Protein AF-A0A7W7B2Q8-F1 (afdb_monomer_lite)

Secondary structure (DSSP, 8-state):
-HHHHTTSTT-TTS-S------HHHHHHHS---------SSBTTTTB--SEEEE-TTS-EEEE---BTTB--------TTSSHHHHHHHHHHHHT-

Sequence (96 aa):
MEAWLGSLPGQVYANVRQPLVHTLNLAHLMPLSSVWAGPARNAHLDGPPLLYAETSGSTPFRLSTHVGDVGHMLVVGPTGAGKSVLLALLALQFRR

Organism: NCBI:txid333708

Radius of gyration: 23.79 Å; chains: 1; bounding box: 53×22×58 Å

pLDDT: mean 84.06, std 13.4, range [56.34, 98.0]

InterPro domains:
  IPR027417 P-loop containing nucleoside triphosphate hydrolase [G3DSA:3.40.50.300] (47-96)
  IPR027417 P-loop containing nucleoside triphosphate hydrolase [SSF52540] (28-94)

Structure (m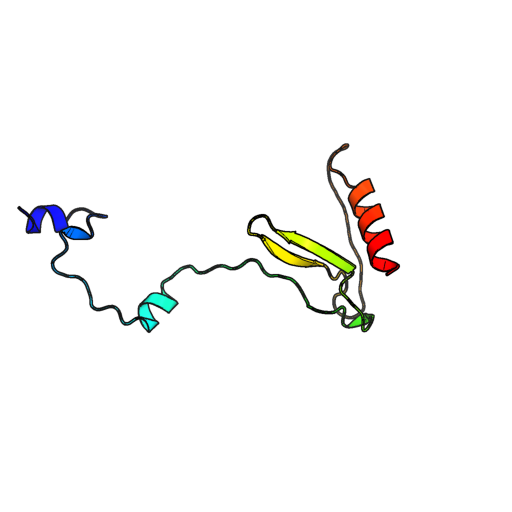mCIF, N/CA/C/O backbone):
data_AF-A0A7W7B2Q8-F1
#
_entry.id   AF-A0A7W7B2Q8-F1
#
loop_
_atom_site.group_PDB
_atom_site.id
_atom_site.type_symbol
_atom_site.label_atom_id
_atom_site.label_alt_id
_atom_site.label_comp_id
_atom_site.label_asym_id
_atom_site.label_entity_id
_atom_site.label_seq_id
_atom_site.pdbx_PDB_ins_code
_atom_site.Cartn_x
_atom_site.Cartn_y
_atom_site.Cartn_z
_atom_site.occupancy
_atom_site.B_iso_or_equiv
_atom_site.auth_seq_id
_atom_site.auth_comp_id
_atom_site.auth_asym_id
_atom_site.auth_atom_id
_atom_site.pdbx_PDB_model_num
ATOM 1 N N . MET A 1 1 ? 33.977 6.235 -44.181 1.00 61.28 1 MET A N 1
ATOM 2 C CA . MET A 1 1 ? 34.090 6.472 -42.726 1.00 61.28 1 MET A CA 1
ATOM 3 C C . MET A 1 1 ? 32.760 6.227 -42.023 1.00 61.28 1 MET A C 1
ATOM 5 O O . MET A 1 1 ? 32.719 5.382 -41.143 1.00 61.28 1 MET A O 1
ATOM 9 N N . GLU A 1 2 ? 31.661 6.846 -42.461 1.00 60.88 2 GLU A N 1
ATOM 10 C CA . GLU A 1 2 ? 30.338 6.635 -41.840 1.00 60.88 2 GLU A CA 1
ATOM 11 C C . GLU A 1 2 ? 29.819 5.192 -41.916 1.00 60.88 2 GLU A C 1
ATOM 13 O O . GLU A 1 2 ? 29.321 4.669 -40.928 1.00 60.88 2 GLU A O 1
ATOM 18 N N . ALA A 1 3 ? 30.050 4.487 -43.029 1.00 60.69 3 ALA A N 1
ATOM 19 C CA . ALA A 1 3 ? 29.686 3.070 -43.158 1.00 60.69 3 ALA A CA 1
ATOM 20 C C . ALA A 1 3 ? 30.415 2.136 -42.166 1.00 60.69 3 ALA A C 1
ATOM 22 O O . ALA A 1 3 ? 29.896 1.074 -41.836 1.00 60.69 3 ALA A O 1
ATOM 23 N N . TRP A 1 4 ? 31.605 2.522 -41.688 1.00 67.81 4 TRP A N 1
ATOM 24 C CA . TRP A 1 4 ? 32.332 1.789 -40.644 1.00 67.81 4 TRP A CA 1
ATOM 25 C C . TRP A 1 4 ? 31.819 2.155 -39.245 1.00 67.81 4 TRP A C 1
ATOM 27 O O . TRP A 1 4 ? 31.701 1.288 -38.392 1.00 67.81 4 TRP A O 1
ATOM 37 N N . LEU A 1 5 ? 31.441 3.416 -39.017 1.00 60.56 5 LEU A N 1
ATOM 38 C CA . LEU A 1 5 ? 30.841 3.847 -37.749 1.00 60.56 5 LEU A CA 1
ATOM 39 C C . LEU A 1 5 ? 29.448 3.235 -37.524 1.00 60.56 5 LEU A C 1
ATOM 41 O O . LEU A 1 5 ? 29.104 2.912 -36.391 1.00 60.56 5 LEU A O 1
ATOM 45 N N . GLY A 1 6 ? 28.669 3.024 -38.590 1.00 62.59 6 GLY A N 1
ATOM 46 C CA . GLY A 1 6 ? 27.340 2.407 -38.528 1.00 62.59 6 GLY A CA 1
ATOM 47 C C . GLY A 1 6 ? 27.325 0.894 -38.266 1.00 62.59 6 GLY A C 1
ATOM 48 O O . GLY A 1 6 ? 26.247 0.340 -38.064 1.00 62.59 6 GLY A O 1
ATOM 49 N N . SER A 1 7 ? 28.481 0.212 -38.265 1.00 67.62 7 SER A N 1
ATOM 50 C CA . SER A 1 7 ? 28.575 -1.212 -37.893 1.00 67.62 7 SER A CA 1
ATOM 51 C C . SER A 1 7 ? 28.807 -1.435 -36.393 1.00 67.62 7 SER A C 1
ATOM 53 O O . SER A 1 7 ? 28.728 -2.573 -35.926 1.00 67.62 7 SER A O 1
ATOM 55 N N . LEU A 1 8 ? 29.064 -0.367 -35.627 1.00 68.25 8 LEU A N 1
ATOM 56 C CA . LEU A 1 8 ? 29.251 -0.427 -34.180 1.00 68.25 8 LEU A CA 1
ATOM 57 C C . LEU A 1 8 ? 27.886 -0.446 -33.462 1.00 68.25 8 LEU A C 1
ATOM 59 O O . LEU A 1 8 ? 27.079 0.471 -33.659 1.00 68.25 8 LEU A O 1
ATOM 63 N N . PRO A 1 9 ? 27.608 -1.447 -32.602 1.00 56.81 9 PRO A N 1
ATOM 64 C CA . PRO A 1 9 ? 26.379 -1.489 -31.815 1.00 56.81 9 PRO A CA 1
ATOM 65 C C . PRO A 1 9 ? 26.211 -0.206 -30.990 1.00 56.81 9 PRO A C 1
ATOM 67 O O . PRO A 1 9 ? 27.112 0.184 -30.253 1.00 56.81 9 PRO A O 1
ATOM 70 N N . GLY A 1 10 ? 25.058 0.455 -31.117 1.00 63.34 10 GLY A N 1
ATOM 71 C CA . GLY A 1 10 ? 24.743 1.686 -30.382 1.00 63.34 10 GLY A CA 1
ATOM 72 C C . GLY A 1 10 ? 25.079 2.997 -31.102 1.00 63.34 10 GLY A C 1
ATOM 73 O O . GLY A 1 10 ? 24.679 4.050 -30.607 1.00 63.34 10 GLY A O 1
ATOM 74 N N . GLN A 1 11 ? 25.727 2.972 -32.278 1.00 61.78 11 GLN A N 1
ATOM 75 C CA . GLN A 1 11 ? 25.941 4.187 -33.075 1.00 61.78 11 GLN A CA 1
ATOM 76 C C . GLN A 1 11 ? 24.781 4.463 -34.050 1.00 61.78 11 GLN A C 1
ATOM 78 O O . GLN A 1 11 ? 24.821 4.158 -35.243 1.00 61.78 11 GLN A O 1
ATOM 83 N N . VAL A 1 12 ? 23.704 5.039 -33.518 1.00 60.75 12 VAL A N 1
ATOM 84 C CA . VAL A 1 12 ? 22.439 5.264 -34.243 1.00 60.75 12 VAL A CA 1
ATOM 85 C C . VAL A 1 12 ? 22.533 6.358 -35.316 1.00 60.75 12 VAL A C 1
ATOM 87 O O . VAL A 1 12 ? 21.725 6.371 -36.241 1.00 60.75 12 VAL A O 1
ATOM 90 N N . TYR A 1 13 ? 23.515 7.261 -35.213 1.00 60.69 13 TYR A N 1
ATOM 91 C CA . TYR A 1 13 ? 23.634 8.433 -36.090 1.00 60.69 13 TYR A CA 1
ATOM 92 C C . TYR A 1 13 ? 24.298 8.111 -37.439 1.00 60.69 13 TYR A C 1
ATOM 94 O O . TYR A 1 13 ? 24.009 8.759 -38.437 1.00 60.69 13 TYR A O 1
ATOM 102 N N . ALA A 1 14 ? 25.153 7.082 -37.485 1.00 58.97 14 ALA A N 1
ATOM 103 C CA . ALA A 1 14 ? 25.864 6.647 -38.694 1.00 58.97 14 ALA A CA 1
ATOM 104 C C . ALA A 1 14 ? 25.186 5.461 -39.415 1.00 58.97 14 ALA A C 1
ATOM 106 O O . ALA A 1 14 ? 25.702 4.945 -40.411 1.00 58.97 14 ALA A O 1
ATOM 107 N N . ASN A 1 15 ? 24.037 4.991 -38.915 1.00 56.41 15 ASN A N 1
ATOM 108 C CA . ASN A 1 15 ? 23.317 3.871 -39.509 1.00 56.41 15 ASN A CA 1
ATOM 109 C C . ASN A 1 15 ? 22.443 4.341 -40.684 1.00 56.41 15 ASN A C 1
ATOM 111 O O . ASN A 1 15 ? 21.295 4.742 -40.513 1.00 56.41 15 ASN A O 1
ATOM 115 N N . VAL A 1 16 ? 22.986 4.238 -41.899 1.00 56.34 16 VAL A N 1
ATOM 116 C CA . VAL A 1 16 ? 22.297 4.578 -43.161 1.00 56.34 16 VAL A 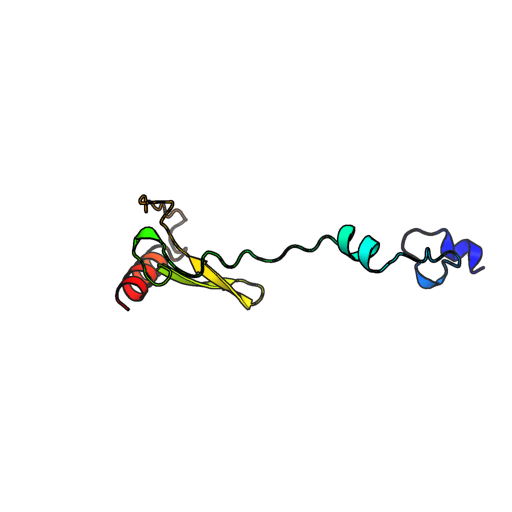CA 1
ATOM 117 C C . VAL A 1 16 ? 21.079 3.669 -43.426 1.00 56.34 16 VAL A C 1
ATOM 119 O O . VAL A 1 16 ? 20.208 4.008 -44.223 1.00 56.34 16 VAL A O 1
ATOM 122 N N . ARG A 1 17 ? 20.974 2.519 -42.741 1.00 57.31 17 ARG A N 1
ATOM 123 C CA . ARG A 1 17 ? 19.829 1.599 -42.814 1.00 57.31 17 ARG A CA 1
ATOM 124 C C . ARG A 1 17 ? 18.939 1.757 -41.586 1.00 57.31 17 ARG A C 1
ATOM 126 O O . ARG A 1 17 ? 18.761 0.801 -40.836 1.00 57.31 17 ARG A O 1
ATOM 133 N N . GLN A 1 18 ? 18.376 2.946 -41.374 1.00 61.72 18 GLN A N 1
ATOM 134 C CA . GLN A 1 18 ? 17.249 3.084 -40.452 1.00 61.72 18 GLN A CA 1
ATOM 135 C C . GLN A 1 18 ? 16.092 2.237 -41.006 1.00 61.72 18 GLN A C 1
ATOM 137 O O . GLN A 1 18 ? 15.559 2.572 -42.067 1.00 61.72 18 GLN A O 1
ATOM 142 N N . PRO A 1 19 ? 15.707 1.118 -40.364 1.00 61.16 19 PRO A N 1
ATOM 143 C CA . PRO A 1 19 ? 14.499 0.435 -40.776 1.00 61.16 19 PRO A CA 1
ATOM 144 C C . PRO A 1 19 ? 13.342 1.389 -40.491 1.00 61.16 19 PRO A C 1
ATOM 146 O O . PRO A 1 19 ? 13.221 1.903 -39.379 1.00 61.16 19 PRO A O 1
ATOM 149 N N . LEU A 1 20 ? 12.502 1.645 -41.493 1.00 68.12 20 LEU A N 1
ATOM 150 C CA . LEU A 1 20 ? 11.234 2.335 -41.284 1.00 68.12 20 LEU A CA 1
ATOM 151 C C . LEU A 1 20 ? 10.356 1.423 -40.418 1.00 68.12 20 LEU A C 1
ATOM 153 O O . LEU A 1 20 ? 9.637 0.560 -40.917 1.00 68.12 20 LEU A O 1
ATOM 157 N N . VAL A 1 21 ? 10.476 1.553 -39.099 1.00 73.62 21 VAL A N 1
ATOM 158 C CA . VAL A 1 21 ? 9.626 0.836 -38.153 1.00 73.62 21 VAL A CA 1
ATOM 159 C C . VAL A 1 21 ? 8.331 1.626 -38.038 1.00 73.62 21 VAL A C 1
ATOM 161 O O . VAL A 1 21 ? 8.332 2.777 -37.608 1.00 73.62 21 VAL A O 1
ATOM 164 N N . HIS A 1 22 ? 7.211 1.013 -38.422 1.00 84.31 22 HIS A N 1
ATOM 165 C CA . HIS A 1 22 ? 5.899 1.594 -38.155 1.00 84.31 22 HIS A CA 1
ATOM 166 C C . HIS A 1 22 ? 5.741 1.861 -36.657 1.00 84.31 22 HIS A C 1
ATOM 168 O O . HIS A 1 22 ? 6.080 1.007 -35.839 1.00 84.31 22 HIS A O 1
ATOM 174 N N . THR A 1 23 ? 5.155 3.003 -36.293 1.00 75.69 23 THR A N 1
ATOM 175 C CA . THR A 1 23 ? 4.916 3.386 -34.892 1.00 75.69 23 THR A CA 1
ATOM 176 C C . THR A 1 23 ? 4.188 2.293 -34.102 1.00 75.69 23 THR A C 1
ATOM 178 O O . THR A 1 23 ? 4.470 2.107 -32.926 1.00 75.69 23 THR A O 1
ATOM 181 N N . LEU A 1 24 ? 3.323 1.508 -34.756 1.00 79.44 24 LEU A N 1
ATOM 182 C CA . LEU A 1 24 ? 2.655 0.350 -34.154 1.00 79.44 24 LEU A CA 1
ATOM 183 C C . LEU A 1 24 ? 3.629 -0.787 -33.794 1.00 79.44 24 LEU A C 1
ATOM 185 O O . LEU A 1 24 ? 3.571 -1.331 -32.696 1.00 79.44 24 LEU A O 1
ATOM 189 N N . ASN A 1 25 ? 4.554 -1.120 -34.697 1.00 83.75 25 ASN A N 1
ATOM 190 C CA . ASN A 1 25 ? 5.580 -2.131 -34.439 1.00 83.75 25 ASN A CA 1
ATOM 191 C C . ASN A 1 25 ? 6.543 -1.662 -33.345 1.00 83.75 25 ASN A C 1
ATOM 193 O O . ASN A 1 25 ? 6.948 -2.456 -32.503 1.00 83.75 25 ASN A O 1
ATOM 197 N N . LEU A 1 26 ? 6.865 -0.366 -33.322 1.00 79.75 26 LEU A N 1
ATOM 198 C CA . LEU A 1 26 ? 7.654 0.231 -32.252 1.00 79.75 26 LEU A CA 1
ATOM 199 C C . LEU A 1 26 ? 6.920 0.132 -30.907 1.00 79.75 26 LEU A C 1
ATOM 201 O O . LEU A 1 26 ? 7.513 -0.324 -29.938 1.00 79.75 26 LEU A O 1
ATOM 205 N N . ALA A 1 27 ? 5.630 0.476 -30.856 1.00 80.50 27 ALA A N 1
ATOM 206 C CA . ALA A 1 27 ? 4.830 0.403 -29.634 1.00 80.50 27 ALA A CA 1
ATOM 207 C C . ALA A 1 27 ? 4.781 -1.014 -29.036 1.00 80.50 27 ALA A C 1
ATOM 209 O O . ALA A 1 27 ? 4.848 -1.158 -27.820 1.00 80.50 27 ALA A O 1
ATOM 210 N N . HIS A 1 28 ? 4.726 -2.058 -29.871 1.00 76.69 28 HIS A N 1
ATOM 211 C CA . HIS A 1 28 ? 4.756 -3.453 -29.410 1.00 76.69 28 HIS A CA 1
ATOM 212 C C . HIS A 1 28 ? 6.132 -3.924 -28.919 1.00 76.69 28 HIS A C 1
ATOM 214 O O . HIS A 1 28 ? 6.208 -4.868 -28.137 1.00 76.69 28 HIS A O 1
ATOM 220 N N . LEU A 1 29 ? 7.215 -3.300 -29.386 1.00 81.00 29 LEU A N 1
ATOM 221 C CA . LEU A 1 29 ? 8.582 -3.634 -28.979 1.00 81.00 29 LEU A CA 1
ATOM 222 C C . LEU A 1 29 ? 9.062 -2.808 -27.783 1.00 81.00 29 LEU A C 1
ATOM 224 O O . LEU A 1 29 ? 10.046 -3.177 -27.145 1.00 81.00 29 LEU A O 1
ATOM 228 N N . MET A 1 30 ? 8.402 -1.688 -27.482 1.00 79.12 30 MET A N 1
ATOM 229 C CA . MET A 1 30 ? 8.770 -0.844 -26.354 1.00 79.12 30 MET A CA 1
ATOM 230 C C . MET A 1 30 ? 8.393 -1.528 -25.034 1.00 79.12 30 MET A C 1
ATOM 232 O O . MET A 1 30 ? 7.212 -1.794 -24.798 1.00 79.12 30 MET A O 1
ATOM 236 N N . PRO A 1 31 ? 9.359 -1.770 -24.130 1.00 70.12 31 PRO A N 1
ATOM 237 C CA . PRO A 1 31 ? 9.064 -2.280 -22.802 1.00 70.12 31 PRO A CA 1
ATOM 238 C C . PRO A 1 31 ? 8.452 -1.153 -21.960 1.00 70.12 31 PRO A C 1
ATOM 240 O O . PRO A 1 31 ? 9.145 -0.440 -21.238 1.00 70.12 31 PRO A O 1
ATOM 243 N N . LEU A 1 32 ? 7.140 -0.958 -22.088 1.00 72.25 32 LEU A N 1
ATOM 244 C CA . LEU A 1 32 ? 6.380 -0.010 -21.283 1.00 72.25 32 LEU A CA 1
ATOM 245 C C . LEU A 1 32 ? 5.776 -0.745 -20.086 1.00 72.25 32 LEU A C 1
ATOM 247 O O . LEU A 1 32 ? 4.869 -1.560 -20.230 1.00 72.25 32 LEU A O 1
ATOM 251 N N . SER A 1 33 ? 6.261 -0.433 -18.890 1.00 73.94 33 SER A N 1
ATOM 252 C CA . SER A 1 33 ? 5.633 -0.832 -17.630 1.00 73.94 33 SER A CA 1
ATOM 253 C C . SER A 1 33 ? 5.132 0.412 -16.909 1.00 73.94 33 SER A C 1
ATOM 255 O O . SER A 1 33 ? 5.886 1.372 -16.755 1.00 73.94 33 SER A O 1
ATOM 257 N N . SER A 1 34 ? 3.889 0.394 -16.434 1.00 71.50 34 SER A N 1
ATOM 258 C CA . SER A 1 34 ? 3.375 1.413 -15.515 1.00 71.50 34 SER A CA 1
ATOM 259 C C . SER A 1 34 ? 3.107 0.795 -14.150 1.00 71.50 34 SER A C 1
ATOM 261 O O . SER A 1 34 ? 2.843 -0.405 -14.034 1.00 71.50 34 SER A O 1
ATOM 263 N N . VAL A 1 35 ? 3.200 1.613 -13.103 1.00 78.00 35 VAL A N 1
ATOM 264 C CA . VAL A 1 35 ? 2.849 1.176 -11.753 1.00 78.00 35 VAL A CA 1
ATOM 265 C C . VAL A 1 35 ? 1.342 0.950 -11.701 1.00 78.00 35 VAL A C 1
ATOM 267 O O . VAL A 1 35 ? 0.557 1.855 -11.990 1.00 78.00 35 VAL A O 1
ATOM 270 N N . TRP A 1 36 ? 0.924 -0.258 -11.324 1.00 83.19 36 TRP A N 1
ATOM 271 C CA . TRP A 1 36 ? -0.489 -0.545 -11.118 1.00 83.19 36 TRP A CA 1
ATOM 272 C C . TRP A 1 36 ? -1.024 0.278 -9.941 1.00 83.19 36 TRP A C 1
ATOM 274 O O . TRP A 1 36 ? -0.597 0.116 -8.800 1.00 83.19 36 TRP A O 1
ATOM 284 N N . ALA A 1 37 ? -1.979 1.164 -10.224 1.00 88.12 37 ALA A N 1
ATOM 285 C CA . ALA A 1 37 ? -2.534 2.111 -9.258 1.00 88.12 37 ALA A CA 1
ATOM 286 C C . ALA A 1 37 ? -3.507 1.486 -8.237 1.00 88.12 37 ALA A C 1
ATOM 288 O O . ALA A 1 37 ? -3.995 2.198 -7.358 1.00 88.12 37 ALA A O 1
ATOM 289 N N . GLY A 1 38 ? -3.815 0.190 -8.356 1.00 91.31 38 GLY A N 1
ATOM 290 C CA . GLY A 1 38 ? -4.814 -0.499 -7.536 1.00 91.31 38 GLY A CA 1
ATOM 291 C C . GLY A 1 38 ? -6.271 -0.182 -7.920 1.00 91.31 38 GLY A C 1
ATOM 292 O O . GLY A 1 38 ? -6.530 0.671 -8.777 1.00 91.31 38 GLY A O 1
ATOM 293 N N . PRO A 1 39 ? -7.251 -0.878 -7.316 1.00 91.75 39 PRO A N 1
ATOM 294 C CA . PRO A 1 39 ? -8.668 -0.698 -7.625 1.00 91.75 39 PRO A CA 1
ATOM 295 C C . PRO A 1 39 ? -9.194 0.666 -7.153 1.00 91.75 39 PRO A C 1
ATOM 297 O O . PRO A 1 39 ? -8.822 1.176 -6.096 1.00 91.75 39 PRO A O 1
ATOM 300 N N . ALA A 1 40 ? -10.101 1.259 -7.935 1.00 92.19 40 ALA A N 1
ATOM 301 C CA . ALA A 1 40 ? -10.667 2.579 -7.644 1.00 92.19 40 ALA A CA 1
ATOM 302 C C . ALA A 1 40 ? -11.640 2.592 -6.450 1.00 92.19 40 ALA A C 1
ATOM 304 O O . ALA A 1 40 ? -11.823 3.641 -5.834 1.00 92.19 40 ALA A O 1
ATOM 305 N N . ARG A 1 41 ? -12.256 1.446 -6.134 1.00 93.75 41 ARG A N 1
ATOM 306 C CA . ARG A 1 41 ? -13.224 1.240 -5.045 1.00 93.75 41 ARG A CA 1
ATOM 307 C C . ARG A 1 41 ? -13.014 -0.134 -4.410 1.00 93.75 41 ARG A C 1
ATOM 309 O O . ARG A 1 41 ? -12.489 -1.040 -5.058 1.00 93.75 41 ARG A O 1
ATOM 316 N N . ASN A 1 42 ? -13.449 -0.292 -3.164 1.00 94.81 42 ASN A N 1
ATOM 317 C CA . ASN A 1 42 ? -13.584 -1.598 -2.533 1.00 94.81 42 ASN A CA 1
ATOM 318 C C . ASN A 1 42 ? -14.963 -2.173 -2.888 1.00 94.81 42 ASN A C 1
ATOM 320 O O . ASN A 1 42 ? -15.978 -1.656 -2.431 1.00 94.81 42 ASN A O 1
ATOM 324 N N . ALA A 1 43 ? -14.988 -3.226 -3.709 1.00 94.31 43 ALA A N 1
ATOM 325 C CA . ALA A 1 43 ? -16.228 -3.843 -4.177 1.00 94.31 43 ALA A CA 1
ATOM 326 C C . ALA A 1 43 ? -17.021 -4.543 -3.059 1.00 94.31 43 ALA A C 1
ATOM 328 O O . ALA A 1 43 ? -18.244 -4.555 -3.116 1.00 94.31 43 ALA A O 1
ATOM 329 N N . HIS A 1 44 ? -16.349 -5.096 -2.043 1.00 95.50 44 HIS A N 1
ATOM 330 C CA . HIS A 1 44 ? -17.019 -5.788 -0.939 1.00 95.50 44 HIS A CA 1
ATOM 331 C C . HIS A 1 44 ? -17.767 -4.827 -0.019 1.00 95.50 44 HIS A C 1
ATOM 333 O O . HIS A 1 44 ? -18.896 -5.087 0.378 1.00 95.50 44 HIS A O 1
ATOM 339 N N . LEU A 1 45 ? -17.122 -3.707 0.309 1.00 94.06 45 LEU A N 1
ATOM 340 C CA . LEU A 1 45 ? -17.669 -2.699 1.217 1.00 94.06 45 LEU A CA 1
ATOM 341 C C . LEU A 1 45 ? -18.499 -1.628 0.492 1.00 94.06 45 LEU A C 1
ATOM 343 O O . LEU A 1 45 ? -18.922 -0.672 1.130 1.00 94.06 45 LEU A O 1
ATOM 347 N N . ASP A 1 46 ? -18.650 -1.749 -0.832 1.00 94.50 46 ASP A N 1
ATOM 348 C CA . ASP A 1 46 ? -19.181 -0.721 -1.738 1.00 94.50 46 ASP A CA 1
ATOM 349 C C . ASP A 1 46 ? -18.707 0.704 -1.389 1.00 94.50 46 ASP A C 1
ATOM 351 O O . ASP A 1 46 ? -19.470 1.662 -1.248 1.00 94.50 46 ASP A O 1
ATOM 355 N N . GLY A 1 47 ? -17.394 0.844 -1.218 1.00 93.00 47 GLY A N 1
ATOM 356 C CA . GLY A 1 47 ? -16.803 2.033 -0.616 1.00 93.00 47 GLY A CA 1
ATOM 357 C C . GLY A 1 47 ? -15.523 2.502 -1.296 1.00 93.00 47 GLY A C 1
ATOM 358 O O . GLY A 1 47 ? -15.051 1.896 -2.269 1.00 93.00 47 GLY A O 1
ATOM 359 N N . PRO A 1 48 ? -14.922 3.594 -0.795 1.00 94.31 48 PRO A N 1
ATOM 360 C CA . PRO A 1 48 ? -13.582 3.978 -1.209 1.00 94.31 48 PRO A CA 1
ATOM 361 C C . PRO A 1 48 ? -12.558 2.876 -0.851 1.00 94.31 48 PRO A C 1
ATOM 363 O O . PRO A 1 48 ? -12.809 2.044 0.024 1.00 94.31 48 PRO A O 1
A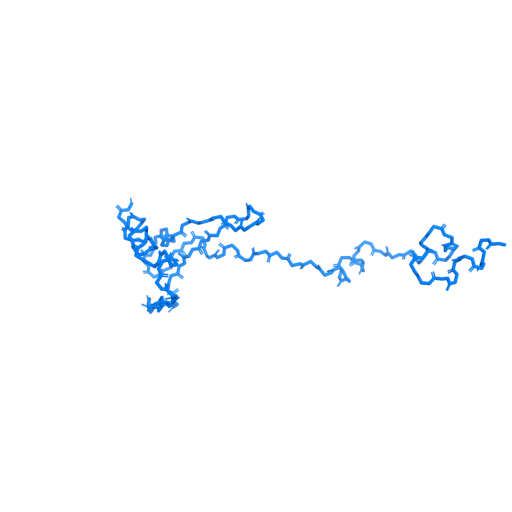TOM 366 N N . PRO A 1 49 ? -11.379 2.853 -1.501 1.00 94.19 49 PRO A N 1
ATOM 367 C CA . PRO A 1 49 ? -10.251 2.019 -1.086 1.00 94.19 49 PRO A CA 1
ATOM 368 C C . PRO A 1 49 ? -9.866 2.288 0.376 1.00 94.19 49 PRO A C 1
ATOM 370 O O . PRO A 1 49 ? -10.179 3.345 0.918 1.00 94.19 49 PRO A O 1
ATOM 373 N N . LEU A 1 50 ? -9.139 1.371 1.012 1.00 94.75 50 LEU A N 1
ATOM 374 C CA . LEU A 1 50 ? -8.708 1.518 2.406 1.00 94.75 50 LEU A CA 1
ATOM 375 C C . LEU A 1 50 ? -7.647 2.617 2.576 1.00 94.75 50 LEU A C 1
ATOM 377 O O . LEU A 1 50 ? -7.679 3.357 3.553 1.00 94.75 50 LEU A O 1
ATOM 381 N N . LEU A 1 51 ? -6.713 2.734 1.626 1.00 94.94 51 LEU A N 1
ATOM 382 C CA . LEU A 1 51 ? -5.608 3.692 1.693 1.00 94.94 51 LEU A CA 1
ATOM 383 C C . LEU A 1 51 ? -5.331 4.316 0.324 1.00 94.94 51 LEU A C 1
ATOM 385 O O . LEU A 1 51 ? -5.273 3.602 -0.676 1.00 94.94 51 LEU A O 1
ATOM 389 N N . TYR A 1 52 ? -5.095 5.627 0.304 1.00 93.25 52 TYR A N 1
ATOM 390 C CA . TYR A 1 52 ? -4.427 6.317 -0.803 1.00 93.25 52 TYR A CA 1
ATOM 391 C C . TYR A 1 52 ? -2.982 6.640 -0.416 1.00 93.25 52 TYR A C 1
ATOM 393 O O . TYR A 1 52 ? -2.736 7.153 0.678 1.00 93.25 52 TYR A O 1
ATOM 401 N N . ALA A 1 53 ? -2.051 6.349 -1.319 1.00 91.06 53 ALA A N 1
ATOM 402 C CA . ALA A 1 53 ? -0.627 6.630 -1.181 1.00 91.06 53 ALA A CA 1
ATOM 403 C C . ALA A 1 53 ? -0.044 7.117 -2.516 1.00 91.06 53 ALA A C 1
ATOM 405 O O . ALA A 1 53 ? -0.680 7.006 -3.563 1.00 91.06 53 ALA A O 1
ATOM 406 N N . GLU A 1 54 ? 1.178 7.634 -2.485 1.00 90.88 54 GLU A N 1
ATOM 407 C CA . GLU A 1 54 ? 1.935 8.007 -3.678 1.00 90.88 54 GLU A CA 1
ATOM 408 C C . GLU A 1 54 ? 3.093 7.025 -3.860 1.00 90.88 54 GLU A C 1
ATOM 410 O O . GLU A 1 54 ? 3.802 6.693 -2.908 1.00 90.88 54 GLU A O 1
ATOM 415 N N . THR A 1 55 ? 3.262 6.514 -5.078 1.00 86.25 55 THR A N 1
ATOM 416 C CA . THR A 1 55 ? 4.432 5.694 -5.427 1.00 86.25 55 THR A CA 1
ATOM 417 C C . THR A 1 55 ? 5.629 6.583 -5.751 1.00 86.25 55 THR A C 1
ATOM 419 O O . THR A 1 55 ? 5.472 7.761 -6.048 1.00 86.25 55 THR A O 1
ATOM 422 N N . SER A 1 56 ? 6.840 6.023 -5.775 1.00 81.62 56 SER A N 1
ATOM 423 C CA . SER A 1 56 ? 8.067 6.790 -6.048 1.00 81.62 56 SER A CA 1
ATOM 424 C C . SER A 1 56 ? 8.087 7.531 -7.398 1.00 81.62 56 SER A C 1
ATOM 426 O O . SER A 1 56 ? 8.918 8.411 -7.578 1.00 81.62 56 SER A O 1
ATOM 428 N N . GLY A 1 57 ? 7.196 7.190 -8.339 1.00 80.88 57 GLY A N 1
ATOM 429 C CA . GLY A 1 57 ? 7.026 7.877 -9.627 1.00 80.88 57 GLY A CA 1
ATOM 430 C C . GLY A 1 57 ? 5.806 8.803 -9.686 1.00 80.88 57 GLY A C 1
ATOM 431 O O . GLY A 1 57 ? 5.233 8.970 -10.760 1.00 80.88 57 GLY A O 1
ATOM 432 N N . SER A 1 58 ? 5.332 9.298 -8.539 1.00 82.69 58 SER A N 1
ATOM 433 C CA . SER A 1 58 ? 4.144 10.155 -8.400 1.00 82.69 58 SER A CA 1
ATOM 434 C C . SER A 1 58 ? 2.842 9.577 -8.952 1.00 82.69 58 SER A C 1
ATOM 436 O O . SER A 1 58 ? 1.852 10.282 -9.141 1.00 82.69 58 SER A O 1
ATOM 438 N N . THR A 1 59 ? 2.803 8.262 -9.181 1.00 85.69 59 THR A N 1
ATOM 439 C CA . THR A 1 59 ? 1.570 7.570 -9.552 1.00 85.69 59 THR A CA 1
ATOM 440 C C . THR A 1 59 ? 0.756 7.319 -8.281 1.00 85.69 59 THR A C 1
ATOM 442 O O . THR A 1 59 ? 1.280 6.674 -7.362 1.00 85.69 59 THR A O 1
ATOM 445 N N . PRO A 1 60 ? -0.505 7.788 -8.199 1.00 89.31 60 PRO A N 1
ATOM 446 C CA . PRO A 1 60 ? -1.373 7.498 -7.065 1.00 89.31 60 PRO A CA 1
ATOM 447 C C . PRO A 1 60 ? -1.617 5.993 -6.930 1.00 89.31 60 PRO A C 1
ATOM 449 O O . PRO A 1 60 ? -2.022 5.338 -7.890 1.00 89.31 60 PRO A O 1
ATOM 452 N N . PHE A 1 61 ? -1.424 5.459 -5.729 1.00 92.94 61 PHE A N 1
ATOM 453 C CA . PHE A 1 61 ? -1.675 4.068 -5.373 1.00 92.94 61 PHE A CA 1
ATOM 454 C C . PHE A 1 61 ? -2.865 3.953 -4.423 1.00 92.94 61 PHE A C 1
ATOM 456 O O . PHE A 1 61 ? -3.020 4.738 -3.485 1.00 92.94 61 PHE A O 1
ATOM 463 N N . ARG A 1 62 ? -3.709 2.954 -4.673 1.00 94.38 62 ARG A N 1
ATOM 464 C CA . ARG A 1 62 ? -4.925 2.662 -3.918 1.00 94.38 62 ARG A CA 1
ATOM 465 C C . ARG A 1 62 ? -4.835 1.249 -3.369 1.00 94.38 62 ARG A C 1
ATOM 467 O O . ARG A 1 62 ? -4.761 0.286 -4.128 1.00 94.38 62 ARG A O 1
ATOM 474 N N . LEU A 1 63 ? -4.888 1.119 -2.052 1.00 94.00 63 LEU A N 1
ATOM 475 C CA . LEU A 1 63 ? -4.914 -0.179 -1.391 1.00 94.00 63 LEU A CA 1
ATOM 476 C C . LEU A 1 63 ? -6.360 -0.585 -1.104 1.00 94.00 63 LEU A C 1
ATOM 478 O O . LEU A 1 63 ? -7.072 0.114 -0.385 1.00 94.00 63 LEU A O 1
ATOM 482 N N . SER A 1 64 ? -6.764 -1.748 -1.604 1.00 94.50 64 SER A N 1
ATOM 483 C CA . SER A 1 64 ? -7.942 -2.478 -1.134 1.00 94.50 64 SER A CA 1
ATOM 484 C C . SER A 1 64 ? -7.482 -3.842 -0.640 1.00 94.50 64 SER A C 1
ATOM 486 O O . SER A 1 64 ? -6.754 -4.530 -1.350 1.00 94.50 64 SER A O 1
ATOM 488 N N . THR A 1 65 ? -7.876 -4.220 0.573 1.00 94.19 65 THR A N 1
ATOM 489 C CA . THR A 1 65 ? -7.497 -5.511 1.170 1.00 94.19 65 THR A CA 1
ATOM 490 C C . THR A 1 65 ? -8.399 -6.656 0.731 1.00 94.19 65 THR A C 1
ATOM 492 O O . THR A 1 65 ? -8.035 -7.810 0.924 1.00 94.19 65 THR A O 1
ATOM 495 N N . HIS A 1 66 ? -9.571 -6.351 0.167 1.00 94.88 66 HIS A N 1
ATOM 496 C CA . HIS A 1 66 ? -10.581 -7.359 -0.122 1.00 94.88 66 HIS A CA 1
ATOM 497 C C . HIS A 1 66 ? -10.363 -8.006 -1.487 1.00 94.88 66 HIS A C 1
ATOM 499 O O . HIS A 1 66 ? -10.248 -7.313 -2.502 1.00 94.88 66 HIS A O 1
ATOM 505 N N . VAL A 1 67 ? -10.376 -9.337 -1.498 1.00 91.69 67 VAL A N 1
ATOM 506 C CA . VAL A 1 67 ? -10.511 -10.167 -2.697 1.00 91.69 67 VAL A CA 1
ATOM 507 C C . VAL A 1 67 ? -11.811 -10.946 -2.550 1.00 91.69 67 VAL A C 1
ATOM 509 O O . VAL A 1 67 ? -11.915 -11.826 -1.698 1.00 91.69 67 VAL A O 1
ATOM 512 N N . GLY A 1 68 ? -12.822 -10.582 -3.341 1.00 91.50 68 GLY A N 1
ATOM 513 C CA . GLY A 1 68 ? -14.189 -11.003 -3.041 1.00 91.50 68 GLY A CA 1
ATOM 514 C C . GLY A 1 68 ? -14.608 -10.421 -1.693 1.00 91.50 68 GLY A C 1
ATOM 515 O O . GLY A 1 68 ? -14.527 -9.213 -1.510 1.00 91.50 68 GLY A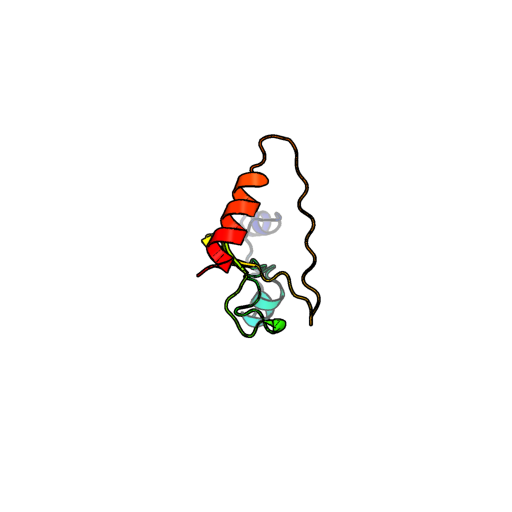 O 1
ATOM 516 N N . ASP A 1 69 ? -15.002 -11.272 -0.755 1.00 93.62 69 ASP A N 1
ATOM 517 C CA . ASP A 1 69 ? -15.408 -10.921 0.608 1.00 93.62 69 ASP A CA 1
ATOM 518 C C . ASP A 1 69 ? -14.303 -11.057 1.668 1.00 93.62 69 ASP A C 1
ATOM 520 O O . ASP A 1 69 ? -14.492 -10.672 2.820 1.00 93.62 69 ASP A O 1
ATOM 524 N N . VAL A 1 70 ? -13.119 -11.552 1.301 1.00 96.00 70 VAL A N 1
ATOM 525 C CA . VAL A 1 70 ? -12.033 -11.817 2.254 1.00 96.00 70 VAL A CA 1
ATOM 526 C C . VAL A 1 70 ? -11.053 -10.646 2.315 1.00 96.00 70 VAL A C 1
ATOM 528 O O . VAL A 1 70 ? -10.458 -10.294 1.300 1.00 96.00 70 VAL A O 1
ATOM 531 N N . GLY A 1 71 ? -10.833 -10.084 3.511 1.00 93.31 71 GLY A N 1
ATOM 532 C CA . GLY A 1 71 ? -10.020 -8.875 3.740 1.00 93.31 71 GLY A CA 1
ATOM 533 C C . GLY A 1 71 ? -8.747 -9.045 4.589 1.00 93.31 71 GLY A C 1
ATOM 534 O O . GLY A 1 71 ? -8.314 -8.077 5.216 1.00 93.31 71 GLY A O 1
ATOM 535 N N . HIS A 1 72 ? -8.164 -10.246 4.674 1.00 94.62 72 HIS A N 1
ATOM 536 C CA . HIS A 1 72 ? -6.990 -10.510 5.520 1.00 94.62 72 HIS A CA 1
ATOM 537 C C . HIS A 1 72 ? -5.720 -9.782 5.049 1.00 94.62 72 HIS A C 1
ATOM 539 O O . HIS A 1 72 ? -5.435 -9.688 3.858 1.00 94.62 72 HIS A O 1
ATOM 545 N N . MET A 1 73 ? -4.909 -9.323 6.004 1.00 94.62 73 MET A N 1
ATOM 546 C CA . MET A 1 73 ? -3.644 -8.635 5.750 1.00 94.62 73 MET A CA 1
ATOM 547 C C . MET A 1 73 ? -2.599 -9.035 6.797 1.00 94.62 73 MET A C 1
ATOM 549 O O . MET A 1 73 ? -2.906 -9.111 7.985 1.00 94.62 73 MET A O 1
ATOM 553 N N . LEU A 1 74 ? -1.354 -9.241 6.361 1.00 95.81 74 LEU A N 1
ATOM 554 C CA . LEU A 1 74 ? -0.191 -9.462 7.222 1.00 95.81 74 LEU A CA 1
ATOM 555 C C . LEU A 1 74 ? 0.811 -8.315 7.022 1.00 95.81 74 LEU A C 1
ATOM 557 O O . LEU A 1 74 ? 1.175 -8.001 5.892 1.00 95.81 74 LEU A O 1
ATOM 561 N N . VAL A 1 75 ? 1.280 -7.707 8.116 1.00 95.44 75 VAL A N 1
ATOM 562 C CA . VAL A 1 75 ? 2.288 -6.633 8.094 1.00 95.44 75 VAL A CA 1
ATOM 563 C C . VAL A 1 75 ? 3.547 -7.102 8.812 1.00 95.44 75 VAL A C 1
ATOM 565 O O . VAL A 1 75 ? 3.519 -7.371 10.012 1.00 95.44 75 VAL A O 1
ATOM 568 N N . VAL A 1 76 ? 4.669 -7.159 8.092 1.00 96.75 76 VAL A N 1
ATOM 569 C CA . VAL A 1 76 ? 5.968 -7.618 8.611 1.00 96.75 76 VAL A CA 1
ATOM 570 C C . VAL A 1 76 ? 7.044 -6.577 8.319 1.00 96.75 76 VAL A C 1
ATOM 572 O O . VAL A 1 76 ? 7.020 -5.911 7.290 1.00 96.75 76 VAL A O 1
ATOM 575 N N . GLY A 1 77 ? 7.996 -6.431 9.238 1.00 96.75 77 GLY A N 1
ATOM 576 C CA . GLY A 1 77 ? 9.152 -5.552 9.077 1.00 96.75 77 GLY A CA 1
ATOM 577 C C . GLY A 1 77 ? 9.940 -5.402 10.380 1.00 96.75 77 GLY A C 1
ATOM 578 O O . GLY A 1 77 ? 9.398 -5.698 11.453 1.00 96.75 77 GLY A O 1
ATOM 579 N N . PRO A 1 78 ? 11.193 -4.920 10.334 1.00 97.50 78 PRO A N 1
ATOM 580 C CA . PRO A 1 78 ? 12.014 -4.717 11.526 1.00 97.50 78 PRO A CA 1
ATOM 581 C C . PRO A 1 78 ? 11.446 -3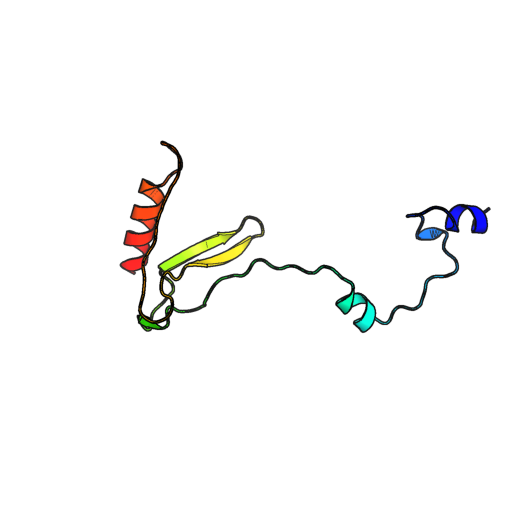.615 12.439 1.00 97.50 78 PRO A C 1
ATOM 583 O O . PRO A 1 78 ? 10.524 -2.870 12.075 1.00 97.50 78 PRO A O 1
ATOM 586 N N . THR A 1 79 ? 11.950 -3.521 13.669 1.00 96.19 79 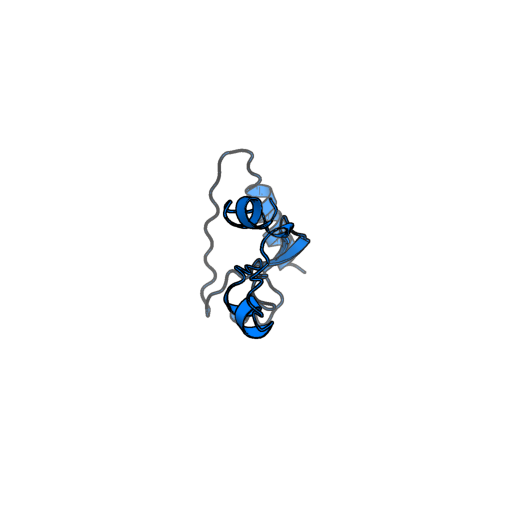THR A N 1
ATOM 587 C CA . THR A 1 79 ? 11.623 -2.412 14.582 1.00 96.19 79 THR A CA 1
ATOM 588 C C . THR A 1 79 ? 12.035 -1.080 13.952 1.00 96.19 79 THR A C 1
ATOM 590 O O . THR A 1 79 ? 13.071 -0.996 13.305 1.00 96.19 79 THR A O 1
ATOM 593 N N . GLY A 1 80 ? 11.197 -0.049 14.088 1.00 96.25 80 GLY A N 1
ATOM 594 C CA . GLY A 1 80 ? 11.443 1.268 13.485 1.00 96.25 80 GLY A CA 1
ATOM 595 C C . GLY A 1 80 ? 10.994 1.427 12.025 1.00 96.25 80 GLY A C 1
ATOM 596 O O . GLY A 1 80 ? 10.897 2.552 11.559 1.00 96.25 80 GLY A O 1
ATOM 597 N N . ALA A 1 81 ? 10.600 0.357 11.322 1.00 96.75 81 ALA A N 1
ATOM 598 C CA . ALA A 1 81 ? 10.151 0.430 9.920 1.00 96.75 81 ALA A CA 1
ATOM 599 C C . ALA A 1 81 ? 8.757 1.067 9.701 1.00 96.75 81 ALA A C 1
ATOM 601 O O . ALA A 1 81 ? 8.189 0.960 8.620 1.00 96.75 81 ALA A O 1
ATOM 602 N N . GLY A 1 82 ? 8.154 1.674 10.729 1.00 96.56 82 GLY A N 1
ATOM 603 C CA . GLY A 1 82 ? 6.873 2.378 10.591 1.00 96.56 82 GLY A CA 1
ATOM 604 C C . GLY A 1 82 ? 5.606 1.513 10.633 1.00 96.56 82 GLY A C 1
ATOM 605 O O . GLY A 1 82 ? 4.530 2.027 10.351 1.00 96.56 82 GLY A O 1
ATOM 606 N N . LYS A 1 83 ? 5.670 0.234 11.038 1.00 98.00 83 LYS A N 1
ATOM 607 C CA . LYS A 1 83 ? 4.484 -0.653 11.130 1.00 98.00 83 LYS A CA 1
ATOM 608 C C . LYS A 1 83 ? 3.326 -0.051 11.943 1.00 98.00 83 LYS A C 1
ATOM 610 O O . LYS A 1 83 ? 2.186 -0.083 11.495 1.00 98.00 83 LYS A O 1
ATOM 615 N N . SER A 1 84 ? 3.611 0.527 13.113 1.00 97.50 84 SER A N 1
ATOM 616 C CA . SER A 1 84 ? 2.584 1.159 13.957 1.00 97.50 84 SER A CA 1
ATOM 617 C C . SER A 1 84 ? 1.969 2.392 13.294 1.00 97.50 84 SER A C 1
ATOM 619 O O . SER A 1 84 ? 0.764 2.600 13.387 1.00 97.50 84 SER A O 1
ATOM 621 N N . VAL A 1 85 ? 2.786 3.178 12.583 1.00 97.56 85 VAL A N 1
ATOM 622 C CA . VAL A 1 85 ? 2.325 4.347 11.819 1.00 97.56 85 VAL A CA 1
ATOM 623 C C . VAL A 1 85 ? 1.424 3.905 10.668 1.00 97.56 85 VAL A C 1
ATOM 625 O O . VAL A 1 85 ? 0.359 4.483 10.484 1.00 97.56 85 VAL A O 1
ATOM 628 N N . LEU A 1 86 ? 1.799 2.842 9.945 1.00 96.19 86 LEU A N 1
ATOM 629 C CA . LEU A 1 86 ? 0.968 2.251 8.896 1.00 96.19 86 LEU A CA 1
ATOM 630 C C . LEU A 1 86 ? -0.399 1.828 9.447 1.00 96.19 86 LEU A C 1
ATOM 632 O O . LEU A 1 86 ? -1.418 2.225 8.896 1.00 96.19 86 LEU A O 1
ATOM 636 N N . LEU A 1 87 ? -0.438 1.069 10.545 1.00 96.12 87 LEU A N 1
ATOM 637 C CA . LEU A 1 87 ? -1.703 0.621 11.139 1.00 96.12 87 LEU A CA 1
ATOM 638 C C . LEU A 1 87 ? -2.574 1.796 11.609 1.00 96.12 87 LEU A C 1
ATOM 640 O O . LEU A 1 87 ? -3.781 1.794 11.369 1.00 96.12 87 LEU A O 1
ATOM 644 N N . ALA A 1 88 ? -1.971 2.821 12.218 1.00 96.88 88 ALA A N 1
ATOM 645 C CA . ALA A 1 88 ? -2.686 4.033 12.610 1.00 96.88 88 ALA A CA 1
ATOM 646 C C . ALA A 1 88 ? -3.257 4.785 11.394 1.00 96.88 88 ALA A C 1
ATOM 648 O O . ALA A 1 88 ? -4.402 5.231 11.429 1.00 96.88 88 ALA A O 1
ATOM 649 N N . LEU A 1 89 ? -2.493 4.876 10.300 1.00 95.94 89 LEU A N 1
ATOM 650 C CA . LEU A 1 89 ? -2.931 5.503 9.054 1.00 95.94 89 LEU A CA 1
ATOM 651 C C . LEU A 1 89 ? -4.089 4.737 8.401 1.00 95.94 89 LEU A C 1
ATOM 653 O O . LEU A 1 89 ? -5.049 5.365 7.956 1.00 95.94 89 LEU A O 1
ATOM 657 N N . LEU A 1 90 ? -4.026 3.401 8.370 1.00 95.56 90 LEU A N 1
ATOM 658 C CA . LEU A 1 90 ? -5.120 2.562 7.867 1.00 95.56 90 LEU A CA 1
ATOM 659 C C . LEU A 1 90 ? -6.397 2.778 8.687 1.00 95.56 90 LEU A C 1
ATOM 661 O O . LEU A 1 90 ? -7.461 2.994 8.115 1.00 95.56 90 LEU A O 1
ATOM 665 N N . ALA A 1 91 ? -6.290 2.782 10.019 1.00 95.31 91 ALA A N 1
ATOM 666 C CA . ALA A 1 91 ? -7.430 3.027 10.898 1.00 95.31 91 ALA A CA 1
ATOM 667 C C . ALA A 1 91 ? -8.021 4.433 10.702 1.00 95.31 91 ALA A C 1
ATOM 669 O O . ALA A 1 91 ? -9.240 4.587 10.671 1.00 95.31 91 ALA A O 1
ATOM 670 N N . LEU A 1 92 ? -7.173 5.453 10.531 1.00 95.62 92 LEU A N 1
ATOM 671 C CA . LEU A 1 92 ? -7.616 6.821 10.268 1.00 95.62 92 LEU A CA 1
ATOM 672 C C . LEU A 1 92 ? -8.357 6.924 8.929 1.00 95.62 92 LEU A C 1
ATOM 674 O O . LEU A 1 92 ? -9.447 7.486 8.881 1.00 95.62 92 LEU A O 1
ATOM 678 N N . GLN A 1 93 ? -7.795 6.363 7.853 1.00 93.62 93 GLN A N 1
ATOM 679 C CA . GLN A 1 93 ? -8.423 6.413 6.529 1.00 93.62 93 GLN A CA 1
ATOM 680 C C . GLN A 1 93 ? -9.668 5.534 6.414 1.00 93.62 93 GLN A C 1
ATOM 682 O O . GLN A 1 93 ? -10.511 5.821 5.573 1.00 93.62 93 GLN A O 1
ATOM 687 N N . PHE A 1 94 ? -9.825 4.510 7.253 1.00 92.31 94 PHE A N 1
ATOM 688 C CA . PHE A 1 94 ? -11.060 3.730 7.309 1.00 92.31 94 PHE A CA 1
ATOM 689 C C . PHE A 1 94 ? -12.234 4.508 7.927 1.00 92.31 94 PHE A C 1
ATOM 691 O O . PHE A 1 94 ? -13.383 4.224 7.619 1.00 92.31 94 PHE A O 1
ATOM 698 N N . ARG A 1 95 ? -11.961 5.491 8.796 1.00 88.75 95 ARG A N 1
ATOM 699 C CA . ARG A 1 95 ? -12.991 6.279 9.503 1.00 88.75 95 ARG A CA 1
ATOM 700 C C . ARG A 1 95 ? -13.482 7.517 8.744 1.00 88.75 95 ARG A C 1
ATOM 702 O O . ARG A 1 95 ? -14.244 8.288 9.324 1.00 88.75 95 ARG A O 1
ATOM 709 N N . ARG A 1 96 ? -13.001 7.740 7.522 1.00 82.81 96 ARG A N 1
ATOM 710 C CA . ARG A 1 96 ? -13.438 8.852 6.664 1.00 82.81 96 ARG A CA 1
ATOM 711 C C . ARG A 1 96 ? -14.786 8.557 6.018 1.00 82.81 96 ARG A C 1
ATOM 713 O O . ARG A 1 96 ? -15.519 9.536 5.786 1.00 82.81 96 ARG A O 1
#

Foldseek 3Di:
DLVVQLVDPPSPPSVPCPPPQDPVNVVVVDPDDDDDQDDQDAPQVRGGALDWDADPVRRIHGHHQDDNNDRDDDDDDDPPPCPVVVVVRSVVSVVD